Protein AF-A0A7R6WC57-F1 (afdb_monomer_lite)

Structure (mmCIF, N/CA/C/O backbone):
data_AF-A0A7R6WC57-F1
#
_entry.id   AF-A0A7R6WC57-F1
#
loop_
_atom_site.group_PDB
_atom_site.id
_atom_site.type_symbol
_atom_site.label_atom_id
_atom_site.label_alt_id
_atom_site.label_comp_id
_atom_site.label_asym_id
_atom_site.label_entity_id
_atom_site.label_seq_id
_atom_site.pdbx_PDB_ins_code
_atom_site.Cartn_x
_atom_site.Cartn_y
_atom_site.Cartn_z
_atom_site.occupancy
_atom_site.B_iso_or_equiv
_atom_site.auth_seq_id
_atom_site.auth_comp_id
_atom_site.auth_asym_id
_atom_site.auth_atom_id
_atom_site.pdbx_PDB_model_num
ATOM 1 N N . MET A 1 1 ? 34.582 10.447 -3.422 1.00 34.00 1 MET A N 1
ATOM 2 C CA . MET A 1 1 ? 34.444 10.434 -4.890 1.00 34.00 1 MET A CA 1
ATOM 3 C C . MET A 1 1 ? 33.110 11.070 -5.195 1.00 34.00 1 MET A C 1
ATOM 5 O O . MET A 1 1 ? 32.082 10.421 -5.066 1.00 34.00 1 MET A O 1
ATOM 9 N N . ASP A 1 2 ? 33.157 12.370 -5.462 1.00 34.12 2 ASP A N 1
ATOM 10 C CA . ASP A 1 2 ? 32.028 13.164 -5.929 1.00 34.12 2 ASP A CA 1
ATOM 11 C C . ASP A 1 2 ? 31.733 12.827 -7.390 1.00 34.12 2 ASP A C 1
ATOM 13 O O . ASP A 1 2 ? 32.657 12.739 -8.199 1.00 34.12 2 ASP A O 1
ATOM 17 N N . PHE A 1 3 ? 30.455 12.717 -7.739 1.00 33.19 3 PHE A N 1
ATOM 18 C CA . PHE A 1 3 ? 30.006 12.947 -9.107 1.00 33.19 3 PHE A CA 1
ATOM 19 C C . PHE A 1 3 ? 28.959 14.054 -9.096 1.00 33.19 3 PHE A C 1
ATOM 21 O O . PHE A 1 3 ? 27.777 13.848 -8.832 1.00 33.19 3 PHE A O 1
ATOM 28 N N . ALA A 1 4 ? 29.445 15.258 -9.382 1.00 35.38 4 ALA A N 1
ATOM 29 C CA . ALA A 1 4 ? 28.639 16.359 -9.863 1.00 35.38 4 ALA A CA 1
ATOM 30 C C . ALA A 1 4 ? 28.137 16.033 -11.278 1.00 35.38 4 ALA A C 1
ATOM 32 O O . ALA A 1 4 ? 28.921 15.642 -12.143 1.00 35.38 4 ALA A O 1
ATOM 33 N N . CYS A 1 5 ? 26.851 16.261 -11.539 1.00 31.41 5 CYS A N 1
ATOM 34 C CA . CYS A 1 5 ? 26.352 16.444 -12.895 1.00 31.41 5 CYS A CA 1
ATOM 35 C C . CYS A 1 5 ? 25.508 17.724 -12.938 1.00 31.41 5 CYS A C 1
ATOM 37 O O . CYS A 1 5 ? 24.371 17.772 -12.482 1.00 31.41 5 CYS A O 1
ATOM 39 N N . ASN A 1 6 ? 26.140 18.777 -13.446 1.00 33.59 6 ASN A N 1
ATOM 40 C CA . ASN A 1 6 ? 25.572 20.028 -13.947 1.00 33.59 6 ASN A CA 1
ATOM 41 C C . ASN A 1 6 ? 26.083 20.065 -15.407 1.00 33.59 6 ASN A C 1
ATOM 43 O O . ASN A 1 6 ? 27.252 19.757 -15.618 1.00 33.59 6 ASN A O 1
ATOM 47 N N . VAL A 1 7 ? 25.340 20.357 -16.476 1.00 42.12 7 VAL A N 1
ATOM 48 C CA . VAL A 1 7 ? 24.323 21.394 -16.682 1.00 42.12 7 VAL A CA 1
ATOM 49 C C . VAL A 1 7 ? 23.576 21.167 -18.018 1.00 42.12 7 VAL A C 1
ATOM 51 O O . VAL A 1 7 ? 24.143 20.634 -18.966 1.00 42.12 7 VAL A O 1
ATOM 54 N N . ALA A 1 8 ? 22.371 21.751 -18.080 1.00 38.41 8 ALA A N 1
ATOM 55 C CA . ALA A 1 8 ? 21.724 22.430 -19.219 1.00 38.41 8 ALA A CA 1
ATOM 56 C C . ALA A 1 8 ? 20.984 21.630 -20.318 1.00 38.41 8 ALA A C 1
ATOM 58 O O . ALA A 1 8 ? 21.569 21.136 -21.275 1.00 38.41 8 ALA A O 1
ATOM 59 N N . ASN A 1 9 ? 19.645 21.724 -20.286 1.00 33.75 9 ASN A N 1
ATOM 60 C CA . ASN A 1 9 ? 18.818 21.846 -21.494 1.00 33.75 9 ASN A CA 1
ATOM 61 C C . ASN A 1 9 ? 17.688 22.882 -21.243 1.00 33.75 9 ASN A C 1
ATOM 63 O O . ASN A 1 9 ? 16.933 22.720 -20.278 1.00 33.75 9 ASN A O 1
ATOM 67 N N . PRO A 1 10 ? 17.582 23.971 -22.033 1.00 43.53 10 PRO A N 1
ATOM 68 C CA . PRO A 1 10 ? 16.731 25.114 -21.728 1.00 43.53 10 PRO A CA 1
ATOM 69 C C . PRO A 1 10 ? 15.373 25.026 -22.436 1.00 43.53 10 PRO A C 1
ATOM 71 O O . PRO A 1 10 ? 15.242 25.480 -23.563 1.00 43.53 10 PRO A O 1
ATOM 74 N N . LEU A 1 11 ? 14.341 24.510 -21.759 1.00 35.72 11 LEU A N 1
ATOM 75 C CA . LEU A 1 11 ? 12.929 24.737 -22.133 1.00 35.72 11 LEU A CA 1
ATOM 76 C C . LEU A 1 11 ? 12.000 24.874 -20.908 1.00 35.72 11 LEU A C 1
ATOM 78 O O . LEU A 1 11 ? 10.806 24.595 -20.979 1.00 35.72 11 LEU A O 1
ATOM 82 N N . ILE A 1 12 ? 12.525 25.340 -19.770 1.00 41.16 12 ILE A N 1
ATOM 83 C CA . ILE A 1 12 ? 11.732 25.589 -18.556 1.00 41.16 12 ILE A CA 1
ATOM 84 C C . ILE A 1 12 ? 11.315 27.064 -18.522 1.00 41.16 12 ILE A C 1
ATOM 86 O O . ILE A 1 12 ? 11.850 27.859 -17.761 1.00 41.16 12 ILE A O 1
ATOM 90 N N . ASN A 1 13 ? 10.358 27.432 -19.373 1.00 39.84 13 ASN A N 1
ATOM 91 C CA . ASN A 1 13 ? 9.597 28.674 -19.231 1.00 39.84 13 ASN A CA 1
ATOM 92 C C . ASN A 1 13 ? 8.122 28.328 -19.006 1.00 39.84 13 ASN A C 1
ATOM 94 O O . ASN A 1 13 ? 7.278 28.472 -19.885 1.00 39.84 13 ASN A O 1
ATOM 98 N N . ALA A 1 14 ? 7.820 27.870 -17.794 1.00 34.78 14 ALA A N 1
ATOM 99 C CA . ALA A 1 14 ? 6.498 27.995 -17.197 1.00 34.78 14 ALA A CA 1
ATOM 100 C C . ALA A 1 14 ? 6.714 28.387 -15.727 1.00 34.78 14 ALA A C 1
ATOM 102 O O . ALA A 1 14 ? 7.553 27.771 -15.064 1.00 34.78 14 ALA A O 1
ATOM 103 N N . PRO A 1 15 ? 6.047 29.434 -15.214 1.00 31.44 15 PRO A N 1
ATOM 104 C CA . PRO A 1 15 ? 6.355 29.978 -13.902 1.00 31.44 15 PRO A CA 1
ATOM 105 C C . PRO A 1 15 ? 6.029 28.949 -12.818 1.00 31.44 15 PRO A C 1
ATOM 107 O O . PRO A 1 15 ? 4.866 28.702 -12.499 1.00 31.44 15 PRO A O 1
ATOM 110 N N . ILE A 1 16 ? 7.077 28.368 -12.230 1.00 37.94 16 ILE A N 1
ATOM 111 C CA . ILE A 1 16 ? 6.992 27.645 -10.964 1.00 37.94 16 ILE A CA 1
ATOM 112 C C . ILE A 1 16 ? 6.605 28.695 -9.929 1.00 37.94 16 ILE A C 1
ATOM 114 O O . ILE A 1 16 ? 7.416 29.526 -9.519 1.00 37.94 16 ILE A O 1
ATOM 118 N N . ARG A 1 17 ? 5.319 28.715 -9.577 1.00 38.53 17 ARG A N 1
ATOM 119 C CA . ARG A 1 17 ? 4.780 29.612 -8.565 1.00 38.53 17 ARG A CA 1
ATOM 120 C C . ARG A 1 17 ? 5.464 29.268 -7.245 1.00 38.53 17 ARG A C 1
ATOM 122 O O . ARG A 1 17 ? 5.223 28.216 -6.661 1.00 38.53 17 ARG A O 1
ATOM 129 N N . LEU A 1 18 ? 6.372 30.155 -6.854 1.00 33.62 18 LEU A N 1
ATOM 130 C CA . LEU A 1 18 ? 7.144 30.122 -5.625 1.00 33.62 18 LEU A CA 1
ATOM 131 C C . LEU A 1 18 ? 6.230 29.876 -4.420 1.00 33.62 18 LEU A C 1
ATOM 133 O O . LEU A 1 18 ? 5.149 30.459 -4.307 1.00 33.62 18 LEU A O 1
ATOM 137 N N . TYR A 1 19 ? 6.715 29.014 -3.531 1.00 32.91 19 TYR A N 1
ATOM 138 C CA . TYR A 1 19 ? 6.222 28.787 -2.180 1.00 32.91 19 TYR A CA 1
ATOM 139 C C . TYR A 1 19 ? 5.778 30.095 -1.510 1.00 32.91 19 TYR A C 1
ATOM 141 O O . TYR A 1 19 ? 6.568 31.025 -1.351 1.00 32.91 19 TYR A O 1
ATOM 149 N N . THR A 1 20 ? 4.526 30.151 -1.061 1.00 39.81 20 THR A N 1
ATOM 150 C CA . THR A 1 20 ? 4.096 31.139 -0.064 1.00 39.81 20 THR A CA 1
ATOM 151 C C . THR A 1 20 ? 4.394 30.612 1.342 1.00 39.81 20 THR A C 1
ATOM 153 O O . THR A 1 20 ? 4.220 29.414 1.578 1.00 39.81 20 THR A O 1
ATOM 156 N N . PRO A 1 21 ? 4.828 31.470 2.283 1.00 38.59 21 PRO A N 1
ATOM 157 C CA . PRO A 1 21 ? 5.322 31.041 3.586 1.00 38.59 21 PRO A CA 1
ATOM 158 C C . PRO A 1 21 ? 4.203 30.458 4.454 1.00 38.59 21 PRO A C 1
ATOM 160 O O . PRO A 1 21 ? 3.065 30.935 4.426 1.00 38.59 21 PRO A O 1
ATOM 163 N N . LEU A 1 22 ? 4.562 29.439 5.240 1.00 40.94 22 LEU A N 1
ATOM 164 C CA . LEU A 1 22 ? 3.733 28.823 6.274 1.00 40.94 22 LEU A CA 1
ATOM 165 C C . LEU A 1 22 ? 3.154 29.915 7.182 1.00 40.94 22 LEU A C 1
ATOM 167 O O . LEU A 1 22 ? 3.862 30.502 8.001 1.00 40.94 22 LEU A O 1
ATOM 171 N N . LYS A 1 23 ? 1.852 30.188 7.043 1.00 46.00 23 LYS A N 1
ATOM 172 C CA . LYS A 1 23 ? 1.114 30.914 8.071 1.00 46.00 23 LYS A CA 1
ATOM 173 C C . LYS A 1 23 ? 0.971 29.971 9.257 1.00 46.00 23 LYS A C 1
ATOM 175 O O . LYS A 1 23 ? 0.347 28.921 9.156 1.00 46.00 23 LYS A O 1
ATOM 180 N N . THR A 1 24 ? 1.604 30.362 10.353 1.00 49.34 24 THR A N 1
ATOM 181 C CA . THR A 1 24 ? 1.433 29.833 11.705 1.00 49.34 24 THR A CA 1
ATOM 182 C C . THR A 1 24 ? -0.004 29.379 11.960 1.00 49.34 24 THR A C 1
ATOM 184 O O . THR A 1 24 ? -0.921 30.199 11.967 1.00 49.34 24 THR A O 1
ATOM 187 N N . GLY A 1 25 ? -0.195 28.089 12.205 1.00 34.78 25 GLY A N 1
ATOM 188 C CA . GLY A 1 25 ? -1.490 27.536 12.571 1.00 34.78 25 GLY A CA 1
ATOM 189 C C . GLY A 1 25 ? -1.303 26.129 13.104 1.00 34.78 25 GLY A C 1
ATOM 190 O O . GLY A 1 25 ? -0.815 25.263 12.389 1.00 34.78 25 GLY A O 1
ATOM 191 N N . LYS A 1 26 ? -1.625 25.943 14.385 1.00 36.91 26 LYS A N 1
ATOM 192 C CA . LYS A 1 26 ? -1.802 24.660 15.075 1.00 36.91 26 LYS A CA 1
ATOM 193 C C . LYS A 1 26 ? -2.240 23.532 14.132 1.00 36.91 26 LYS A C 1
ATOM 195 O O . LYS A 1 26 ? -3.148 23.729 13.332 1.00 36.91 26 LYS A O 1
ATOM 200 N N . LEU A 1 27 ? -1.703 22.328 14.341 1.00 39.78 27 LEU A N 1
ATOM 201 C CA . LEU A 1 27 ? -2.393 21.089 13.967 1.00 39.78 27 LEU A CA 1
ATOM 202 C C . LEU A 1 27 ? -3.674 20.989 14.810 1.00 39.78 27 LEU A C 1
ATOM 204 O O . LEU A 1 27 ? -3.706 20.353 15.860 1.00 39.78 27 LEU A O 1
ATOM 208 N N . GLN A 1 28 ? -4.704 21.712 14.387 1.00 35.38 28 GLN A N 1
ATOM 209 C CA . GLN A 1 28 ? -6.064 21.589 14.869 1.00 35.38 28 GLN A CA 1
ATOM 210 C C . GLN A 1 28 ? -6.762 20.671 13.861 1.00 35.38 28 GLN A C 1
ATOM 212 O O . GLN A 1 28 ? -6.862 20.997 12.680 1.00 35.38 28 GLN A O 1
ATOM 217 N N . LEU A 1 29 ? -7.168 19.482 14.304 1.00 43.09 29 LEU A N 1
ATOM 218 C CA . LEU A 1 29 ? -8.099 18.648 13.546 1.00 43.09 29 LEU A CA 1
ATOM 219 C C . LEU A 1 29 ? -9.449 19.368 13.578 1.00 43.09 29 LEU A C 1
ATOM 221 O O . LEU A 1 29 ? -10.185 19.270 14.560 1.00 43.09 29 LEU A O 1
ATOM 225 N N . ASP A 1 30 ? -9.717 20.170 12.552 1.00 36.78 30 ASP A N 1
ATOM 226 C CA . ASP A 1 30 ? -10.981 20.881 12.426 1.00 36.78 30 ASP A CA 1
ATOM 227 C C . ASP A 1 30 ? -12.136 19.897 12.141 1.00 36.78 30 ASP A C 1
ATOM 229 O O . ASP A 1 30 ? -11.995 18.904 11.427 1.00 36.78 30 ASP A O 1
ATOM 233 N N . ILE A 1 31 ? -13.275 20.202 12.771 1.00 40.75 31 ILE A N 1
ATOM 234 C CA . ILE A 1 31 ? -14.607 19.561 12.747 1.00 40.75 31 ILE A CA 1
ATOM 235 C C . ILE A 1 31 ? -15.011 19.136 11.318 1.00 40.75 31 ILE A C 1
ATOM 237 O O . ILE A 1 31 ? -14.674 19.852 10.374 1.00 40.75 31 ILE A O 1
ATOM 241 N N . PRO A 1 32 ? -15.742 18.011 11.121 1.00 43.97 32 PRO A N 1
ATOM 242 C CA . PRO A 1 32 ? -15.885 17.383 9.812 1.00 43.97 32 PRO A CA 1
ATOM 243 C C . PRO A 1 32 ? -16.587 18.317 8.830 1.00 43.97 32 PRO A C 1
ATOM 245 O O . PRO A 1 32 ? -17.807 18.488 8.854 1.00 43.97 32 PRO A O 1
ATOM 248 N N . ALA A 1 33 ? -15.799 18.897 7.927 1.00 42.50 33 ALA A N 1
ATOM 249 C CA . ALA A 1 33 ? -16.322 19.470 6.708 1.00 42.50 33 ALA A CA 1
ATOM 250 C C . ALA A 1 33 ? -16.930 18.313 5.910 1.00 42.50 33 ALA A C 1
ATOM 252 O O . ALA A 1 33 ? -16.240 17.460 5.351 1.00 42.50 33 ALA A O 1
ATOM 253 N N . ASN A 1 34 ? -18.255 18.256 5.932 1.00 46.78 34 ASN A N 1
ATOM 254 C CA . ASN A 1 34 ? -19.061 17.444 5.045 1.00 46.78 34 ASN A CA 1
ATOM 255 C C . ASN A 1 34 ? -18.532 17.663 3.609 1.00 46.78 34 ASN A C 1
ATOM 257 O O . ASN A 1 34 ? -18.619 18.781 3.105 1.00 46.78 34 ASN A O 1
ATOM 261 N N . ASN A 1 35 ? -17.946 16.622 3.001 1.00 49.50 35 ASN A N 1
ATOM 262 C CA . ASN A 1 35 ? -17.223 16.621 1.714 1.00 49.50 35 ASN A CA 1
ATOM 263 C C . ASN A 1 35 ? -15.711 16.965 1.723 1.00 49.50 35 ASN A C 1
ATOM 265 O O . ASN A 1 35 ? -15.211 17.644 0.824 1.00 49.50 35 ASN A O 1
ATOM 269 N N . ILE A 1 36 ? -14.936 16.427 2.671 1.00 46.22 36 ILE A N 1
ATOM 270 C CA . ILE A 1 36 ? -13.502 16.199 2.425 1.00 46.22 36 ILE A CA 1
ATOM 271 C C . ILE A 1 36 ? -13.409 15.005 1.470 1.00 46.22 36 ILE A C 1
ATOM 273 O O . ILE A 1 36 ? -13.423 13.854 1.899 1.00 46.22 36 ILE A O 1
ATOM 277 N N . SER A 1 37 ? -13.354 15.284 0.166 1.00 55.28 37 SER A N 1
ATOM 278 C CA . SER A 1 37 ? -12.848 14.344 -0.838 1.00 55.28 37 SER A CA 1
ATOM 279 C C . SER A 1 37 ? -11.498 13.847 -0.340 1.00 55.28 37 SER A C 1
ATOM 281 O O . SER A 1 37 ? -10.524 14.582 -0.461 1.00 55.28 37 SER A O 1
ATOM 283 N N . TRP A 1 38 ? -11.458 12.664 0.275 1.00 61.81 38 TRP A N 1
ATOM 284 C CA . TRP A 1 38 ? -10.268 12.050 0.856 1.00 61.81 38 TRP A CA 1
ATOM 285 C C . TRP A 1 38 ? -9.179 12.012 -0.227 1.00 61.81 38 TRP A C 1
ATOM 287 O O . TRP A 1 38 ? -9.238 11.159 -1.111 1.00 61.81 38 TRP A O 1
ATOM 297 N N . PRO A 1 39 ? -8.208 12.952 -0.245 1.00 54.16 39 PRO A N 1
ATOM 298 C CA . PRO A 1 39 ? -7.292 13.097 -1.384 1.00 54.16 39 PRO A CA 1
ATOM 299 C C . PRO A 1 39 ? -6.372 11.881 -1.502 1.00 54.16 39 PRO A C 1
ATOM 301 O O . PRO A 1 39 ? -5.821 11.585 -2.558 1.00 54.16 39 PRO A O 1
ATOM 304 N N . ILE A 1 40 ? -6.242 11.169 -0.382 1.00 56.00 40 ILE A N 1
ATOM 305 C CA . ILE A 1 40 ? -5.499 9.935 -0.225 1.00 56.00 40 ILE A CA 1
ATOM 306 C C . ILE A 1 40 ? -6.217 8.775 -0.934 1.00 56.00 40 ILE A C 1
ATOM 308 O O . ILE A 1 40 ? -5.550 7.811 -1.245 1.00 56.00 40 ILE A O 1
ATOM 312 N N . ALA A 1 41 ? -7.506 8.835 -1.287 1.00 60.34 41 ALA A N 1
ATOM 313 C CA . ALA A 1 41 ? -8.200 7.687 -1.898 1.00 60.34 41 ALA A CA 1
ATOM 314 C C . ALA A 1 41 ? -7.697 7.341 -3.317 1.00 60.34 41 ALA A C 1
ATOM 316 O O . ALA A 1 41 ? -7.730 6.192 -3.760 1.00 60.34 41 ALA A O 1
ATOM 317 N N . LEU A 1 42 ? -7.201 8.326 -4.073 1.00 79.00 42 LEU A N 1
ATOM 318 C CA . LEU A 1 42 ? -6.813 8.098 -5.465 1.00 79.00 42 LEU A CA 1
ATOM 319 C C . LEU A 1 42 ? -5.349 7.665 -5.558 1.00 79.00 42 LEU A C 1
ATOM 321 O O . LEU A 1 42 ? -4.454 8.495 -5.717 1.00 79.00 42 LEU A O 1
ATOM 325 N N . HIS A 1 43 ? -5.112 6.349 -5.547 1.00 83.38 43 HIS A N 1
ATOM 326 C CA . HIS A 1 43 ? -3.764 5.767 -5.623 1.00 83.38 43 HIS A CA 1
ATOM 327 C C . HIS A 1 43 ? -2.932 6.284 -6.813 1.00 83.38 43 HIS A C 1
ATOM 329 O O . HIS A 1 43 ? -1.717 6.379 -6.728 1.00 83.38 43 HIS A O 1
ATOM 335 N N . LYS A 1 44 ? 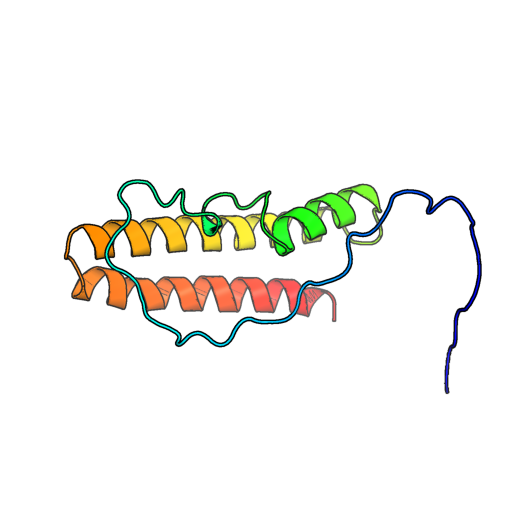-3.546 6.690 -7.931 1.00 86.62 44 LYS A N 1
ATOM 336 C CA . LYS A 1 44 ? -2.809 7.267 -9.071 1.00 86.62 44 LYS A CA 1
ATOM 337 C C . LYS A 1 44 ? -2.410 8.735 -8.907 1.00 86.62 44 LYS A C 1
ATOM 339 O O . LYS A 1 44 ? -1.554 9.194 -9.651 1.00 86.62 44 LYS A O 1
ATOM 344 N N . GLN A 1 45 ? -3.003 9.466 -7.964 1.00 86.25 45 GLN A N 1
ATOM 345 C CA . GLN A 1 45 ? -2.762 10.902 -7.773 1.00 86.25 45 GLN A CA 1
ATOM 346 C C . GLN A 1 45 ? -1.813 11.209 -6.607 1.00 86.25 45 GLN A C 1
ATOM 348 O O . GLN A 1 45 ? -1.382 12.352 -6.454 1.00 86.25 45 GLN A O 1
ATOM 353 N N . CYS A 1 46 ? -1.445 10.207 -5.805 1.00 88.56 46 CYS A N 1
ATOM 354 C CA . CYS A 1 46 ? -0.452 10.373 -4.752 1.00 88.56 46 CYS A CA 1
ATOM 355 C C . CYS A 1 46 ? 0.980 10.437 -5.327 1.00 88.56 46 CYS A C 1
ATOM 357 O O . CYS A 1 46 ? 1.226 10.177 -6.510 1.00 88.56 46 CYS A O 1
ATOM 359 N N . HIS A 1 47 ? 1.958 10.780 -4.484 1.00 90.19 47 HIS A N 1
ATOM 360 C CA . HIS A 1 47 ? 3.361 10.864 -4.902 1.00 90.19 47 HIS A CA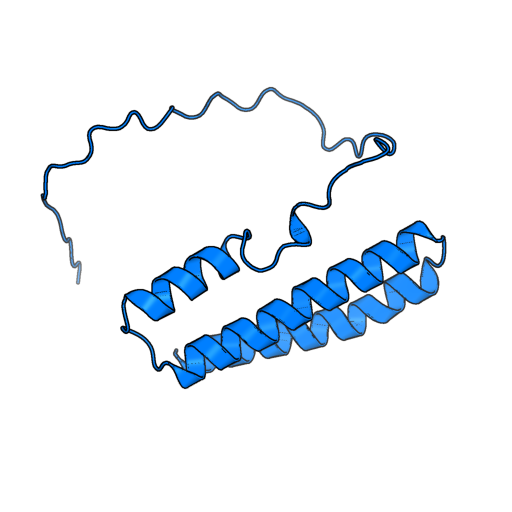 1
ATOM 361 C C . HIS A 1 47 ? 3.897 9.541 -5.465 1.00 90.19 47 HIS A C 1
ATOM 363 O O . HIS A 1 47 ? 4.561 9.552 -6.501 1.00 90.19 47 HIS A O 1
ATOM 369 N N . VAL A 1 48 ? 3.567 8.410 -4.834 1.00 92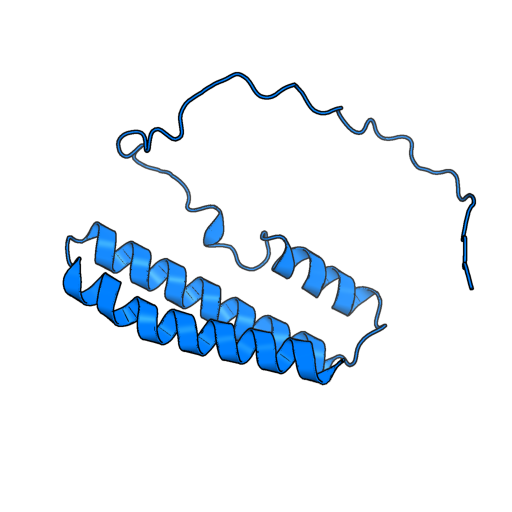.25 48 VAL A N 1
ATOM 370 C CA . VAL A 1 48 ? 3.993 7.079 -5.294 1.00 92.25 48 VAL A CA 1
ATOM 371 C C . VAL A 1 48 ? 3.311 6.718 -6.612 1.00 92.25 48 VAL A C 1
ATOM 373 O O . VAL A 1 48 ? 3.981 6.255 -7.525 1.00 92.25 48 VAL A O 1
ATOM 376 N N . GLY A 1 49 ? 2.015 7.001 -6.763 1.00 92.94 49 GLY A N 1
ATOM 377 C CA . GLY A 1 49 ? 1.282 6.790 -8.013 1.00 92.94 49 GLY A CA 1
ATOM 378 C C . GLY A 1 49 ? 1.895 7.547 -9.190 1.00 92.94 49 GLY A C 1
ATOM 379 O O . GLY A 1 49 ? 2.189 6.951 -10.225 1.00 92.94 49 GLY A O 1
ATOM 380 N N . ASN A 1 50 ? 2.178 8.840 -9.007 1.00 93.12 50 ASN A N 1
ATOM 381 C CA . ASN A 1 50 ? 2.855 9.652 -10.020 1.00 93.12 50 ASN A CA 1
ATOM 382 C C . ASN A 1 50 ? 4.255 9.112 -10.352 1.00 93.12 50 ASN A C 1
ATOM 384 O O . ASN A 1 50 ? 4.645 9.074 -11.521 1.00 93.12 50 ASN A O 1
ATOM 388 N N . TRP A 1 51 ? 5.006 8.674 -9.337 1.00 95.19 51 TRP A N 1
ATOM 389 C CA . TRP A 1 51 ? 6.321 8.071 -9.534 1.00 95.19 51 TRP A CA 1
ATOM 390 C C . TRP A 1 51 ? 6.237 6.742 -10.296 1.00 95.19 51 TRP A C 1
ATOM 392 O O . TRP A 1 51 ? 7.005 6.543 -11.231 1.00 95.19 51 TRP A O 1
ATOM 402 N N . VAL A 1 52 ? 5.271 5.872 -9.987 1.00 94.88 52 VAL A N 1
ATOM 403 C CA . VAL A 1 52 ? 5.056 4.601 -10.695 1.00 94.88 52 VAL A CA 1
ATOM 404 C C . VAL A 1 52 ? 4.761 4.846 -12.175 1.00 94.88 52 VAL A C 1
ATOM 406 O O . VAL A 1 52 ? 5.339 4.190 -13.041 1.00 94.88 52 VAL A O 1
ATOM 409 N N . GLU A 1 53 ? 3.881 5.798 -12.490 1.00 94.38 53 GLU A N 1
ATOM 410 C CA . GLU A 1 53 ? 3.553 6.122 -13.883 1.00 94.38 53 GLU A CA 1
ATOM 411 C C . GLU A 1 53 ? 4.756 6.697 -14.640 1.00 94.38 53 GLU A C 1
ATOM 413 O O . GLU A 1 53 ? 4.941 6.419 -15.827 1.00 94.38 53 GLU A O 1
ATOM 418 N N . ARG A 1 54 ? 5.617 7.454 -13.955 1.00 95.25 54 ARG A N 1
ATOM 419 C CA . ARG A 1 54 ? 6.899 7.896 -14.506 1.00 95.25 54 ARG A CA 1
ATOM 420 C C . ARG A 1 54 ? 7.858 6.720 -14.729 1.00 95.25 54 ARG A C 1
ATOM 422 O O . ARG A 1 54 ? 8.378 6.588 -15.833 1.00 95.25 54 ARG A O 1
ATOM 429 N N . ALA A 1 55 ? 8.039 5.845 -13.741 1.00 94.69 55 ALA A N 1
ATOM 430 C CA . ALA A 1 55 ? 8.934 4.689 -13.809 1.00 94.69 55 ALA A CA 1
ATOM 431 C C . ALA A 1 55 ? 8.567 3.740 -14.965 1.00 94.69 55 ALA A C 1
ATOM 433 O O . ALA A 1 55 ? 9.445 3.281 -15.695 1.00 94.69 55 ALA A O 1
ATOM 434 N N . LYS A 1 56 ? 7.265 3.522 -15.201 1.00 94.00 56 LYS A N 1
ATOM 435 C CA . LYS A 1 56 ? 6.764 2.763 -16.361 1.00 94.00 56 LYS A CA 1
ATOM 436 C C . LYS A 1 56 ? 7.147 3.400 -17.701 1.00 94.00 56 LYS A C 1
ATOM 438 O O . LYS A 1 56 ? 7.434 2.680 -18.651 1.00 94.00 56 LYS A O 1
ATOM 443 N N . LYS A 1 57 ? 7.129 4.735 -17.797 1.00 95.50 57 LYS A N 1
ATOM 444 C CA . LYS A 1 57 ? 7.467 5.467 -19.032 1.00 95.50 57 LYS A CA 1
ATOM 445 C C . LYS A 1 57 ? 8.964 5.487 -19.307 1.00 95.50 57 LYS A C 1
ATOM 447 O O . LYS A 1 57 ? 9.360 5.356 -20.458 1.00 95.50 57 LYS A O 1
ATOM 452 N N . GLU A 1 58 ? 9.770 5.673 -18.267 1.00 95.00 58 GLU A N 1
ATOM 453 C CA . GLU A 1 58 ? 11.228 5.768 -18.389 1.00 95.00 58 GLU A CA 1
ATOM 454 C C . GLU A 1 58 ? 11.888 4.404 -18.633 1.00 95.00 58 GLU A C 1
ATOM 456 O O . GLU A 1 58 ? 12.992 4.368 -19.164 1.00 95.00 58 GLU A O 1
ATOM 461 N N . GLN A 1 59 ? 11.217 3.294 -18.288 1.00 92.12 59 GLN A N 1
ATOM 462 C CA . GLN A 1 59 ? 11.677 1.914 -18.534 1.00 92.12 59 GLN A CA 1
ATOM 463 C C . GLN A 1 59 ? 13.072 1.607 -17.958 1.00 92.12 59 GLN A C 1
ATOM 465 O O . GLN A 1 59 ? 13.773 0.720 -18.434 1.00 92.12 59 GLN A O 1
ATOM 470 N N . VAL A 1 60 ? 13.473 2.342 -16.916 1.00 92.69 6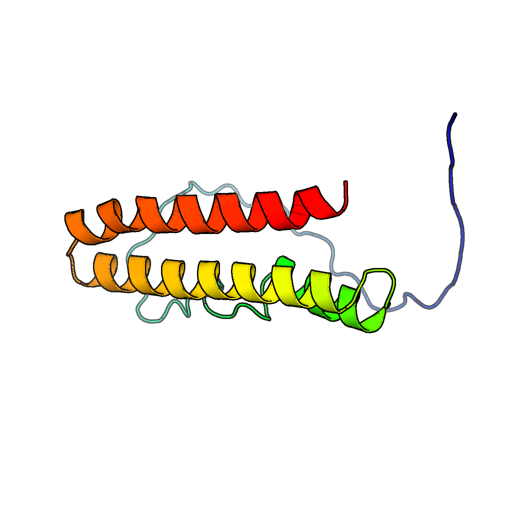0 VAL A N 1
ATOM 471 C CA . VAL A 1 60 ? 14.745 2.138 -16.202 1.00 92.69 60 VAL A CA 1
ATOM 472 C C . VAL A 1 60 ? 14.685 0.900 -15.305 1.00 92.69 60 VAL A C 1
ATOM 474 O O . VAL A 1 60 ? 15.688 0.223 -15.107 1.00 92.69 60 VAL A O 1
ATOM 477 N N . PHE A 1 61 ? 13.501 0.602 -14.772 1.00 91.94 61 PHE A N 1
ATOM 478 C CA . PHE A 1 61 ? 13.256 -0.525 -13.879 1.00 91.94 61 PHE A CA 1
ATOM 479 C C . PHE A 1 61 ? 12.583 -1.675 -14.624 1.00 91.94 61 PHE A C 1
ATOM 481 O O . PHE A 1 61 ? 11.856 -1.455 -15.597 1.00 91.94 61 PHE A O 1
ATOM 488 N N . ASP A 1 62 ? 12.757 -2.896 -14.116 1.00 94.06 62 ASP A N 1
ATOM 489 C CA . ASP A 1 62 ? 12.004 -4.042 -14.615 1.00 94.06 62 ASP A CA 1
ATOM 490 C C . ASP A 1 62 ? 10.493 -3.794 -14.502 1.00 94.06 62 ASP A C 1
ATOM 492 O O . ASP A 1 62 ? 9.961 -3.427 -13.447 1.00 94.06 62 ASP A O 1
ATOM 496 N N . ALA A 1 63 ? 9.782 -4.022 -15.605 1.00 94.50 63 ALA A N 1
ATOM 497 C CA . ALA A 1 63 ? 8.355 -3.746 -15.682 1.00 94.50 63 ALA A CA 1
ATOM 498 C C . ALA A 1 63 ? 7.539 -4.604 -14.702 1.00 94.50 63 ALA A C 1
ATOM 500 O O . ALA A 1 63 ? 6.538 -4.127 -14.160 1.00 94.50 63 ALA A O 1
ATOM 501 N N . SER A 1 64 ? 7.951 -5.853 -14.459 1.00 94.94 64 SER A N 1
ATOM 502 C CA . SER A 1 64 ? 7.253 -6.750 -13.536 1.00 94.94 64 SER A CA 1
ATOM 503 C C . SER A 1 64 ? 7.423 -6.294 -12.088 1.00 94.94 64 SER A C 1
ATOM 505 O O . SER A 1 64 ? 6.461 -6.325 -11.315 1.00 94.94 64 SER A O 1
ATOM 507 N N . TRP A 1 65 ? 8.596 -5.761 -11.745 1.00 96.50 65 TRP A N 1
ATOM 508 C CA . TRP A 1 65 ? 8.830 -5.175 -10.435 1.00 96.50 65 TRP A CA 1
ATOM 509 C C . TRP A 1 65 ? 8.025 -3.894 -10.208 1.00 96.50 65 TRP A C 1
ATOM 511 O O . TRP A 1 65 ? 7.323 -3.788 -9.201 1.00 96.50 65 TRP A O 1
ATOM 521 N N . VAL A 1 66 ? 8.028 -2.952 -11.161 1.00 96.69 66 VAL A N 1
ATOM 522 C CA . VAL A 1 66 ? 7.222 -1.721 -11.041 1.00 96.69 66 VAL A CA 1
ATOM 523 C C . VAL A 1 66 ? 5.734 -2.061 -10.893 1.00 96.69 66 VAL A C 1
ATOM 525 O O . VAL A 1 66 ? 5.025 -1.444 -10.099 1.00 96.69 66 VAL A O 1
ATOM 528 N N . GLN A 1 67 ? 5.249 -3.081 -11.610 1.00 96.19 67 GLN A N 1
ATOM 529 C CA . GLN A 1 67 ? 3.881 -3.583 -11.450 1.00 96.19 67 GLN A CA 1
ATOM 530 C C . GLN A 1 67 ? 3.630 -4.210 -10.074 1.00 96.19 67 GLN A C 1
ATOM 532 O O . GLN A 1 67 ? 2.545 -4.040 -9.516 1.00 96.19 67 GLN A O 1
ATOM 537 N N . LYS A 1 68 ? 4.596 -4.949 -9.521 1.00 96.88 68 LYS A N 1
ATOM 538 C CA . LYS A 1 68 ? 4.497 -5.533 -8.178 1.00 96.88 68 LYS A CA 1
ATOM 539 C C . LYS A 1 68 ? 4.385 -4.441 -7.114 1.00 96.88 68 LYS A C 1
ATOM 541 O O . LYS A 1 68 ? 3.506 -4.527 -6.257 1.00 96.88 68 LYS A O 1
ATOM 546 N N . LEU A 1 69 ? 5.200 -3.394 -7.219 1.00 96.88 69 LEU A N 1
ATOM 547 C CA . LEU A 1 69 ? 5.152 -2.235 -6.330 1.00 96.88 69 LEU A CA 1
ATOM 548 C C . LEU A 1 69 ? 3.809 -1.494 -6.427 1.00 96.88 69 LEU A C 1
ATOM 550 O O . LEU A 1 69 ? 3.183 -1.243 -5.400 1.00 96.88 69 LEU A O 1
ATOM 554 N N . ASP A 1 70 ? 3.314 -1.230 -7.644 1.00 96.56 70 ASP A N 1
ATOM 555 C CA . ASP A 1 70 ? 2.010 -0.580 -7.882 1.00 96.56 70 ASP A CA 1
ATOM 556 C C . ASP A 1 70 ? 0.848 -1.372 -7.256 1.00 96.56 70 ASP A C 1
ATOM 558 O O . ASP A 1 70 ? -0.063 -0.788 -6.674 1.00 96.56 70 ASP A O 1
ATOM 562 N N . LYS A 1 71 ? 0.895 -2.712 -7.307 1.00 97.19 71 LYS A N 1
ATOM 563 C CA . LYS A 1 71 ? -0.127 -3.582 -6.697 1.00 97.19 71 LYS A CA 1
ATOM 564 C C . LYS A 1 71 ? -0.146 -3.495 -5.173 1.00 97.19 71 LYS A C 1
ATOM 566 O O . LYS A 1 71 ? -1.221 -3.392 -4.585 1.00 97.19 71 LYS A O 1
ATOM 571 N N . VAL A 1 72 ? 1.018 -3.555 -4.522 1.00 97.62 72 VAL A N 1
ATOM 572 C CA . VAL A 1 72 ? 1.081 -3.455 -3.052 1.00 97.62 72 VAL A CA 1
ATOM 573 C C . VAL A 1 72 ? 0.675 -2.053 -2.597 1.00 97.62 72 VAL A C 1
ATOM 575 O O . VAL A 1 72 ? -0.078 -1.904 -1.637 1.00 97.62 72 VAL A O 1
ATOM 578 N N . HIS A 1 73 ? 1.097 -1.034 -3.341 1.00 95.94 73 HIS A N 1
ATOM 579 C CA . HIS A 1 73 ? 0.694 0.347 -3.130 1.00 95.94 73 HIS A CA 1
ATOM 580 C C . HIS A 1 73 ? -0.826 0.557 -3.268 1.00 95.94 73 HIS A C 1
ATOM 582 O O . HIS A 1 73 ? -1.433 1.180 -2.400 1.00 95.94 73 HIS A O 1
ATOM 588 N N . LEU A 1 74 ? -1.470 -0.009 -4.295 1.00 95.19 74 LEU A N 1
ATOM 589 C CA . LEU A 1 74 ? -2.932 0.007 -4.416 1.00 95.19 74 LEU A CA 1
ATOM 590 C C . LEU A 1 74 ? -3.598 -0.631 -3.190 1.00 95.19 74 LEU A C 1
ATOM 592 O O . LEU A 1 74 ? -4.535 -0.058 -2.638 1.00 95.19 74 LEU A O 1
ATOM 596 N N . LYS A 1 75 ? -3.085 -1.775 -2.719 1.00 95.69 75 LYS A N 1
ATOM 597 C CA . LYS A 1 75 ? -3.654 -2.449 -1.546 1.00 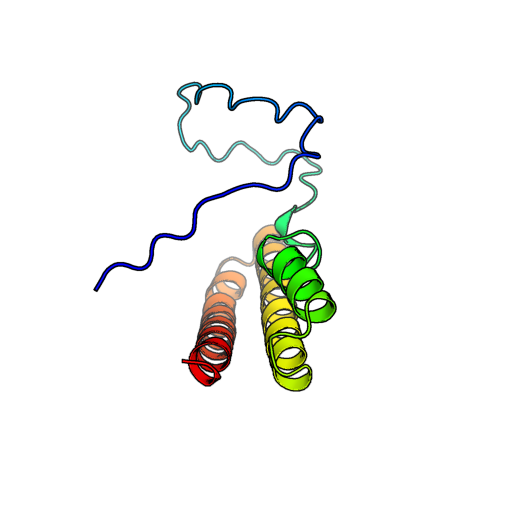95.69 75 LYS A CA 1
ATOM 598 C C . LYS A 1 75 ? -3.557 -1.604 -0.273 1.00 95.69 75 LYS A C 1
ATOM 600 O O . LYS A 1 75 ? -4.451 -1.665 0.568 1.00 95.69 75 LYS A O 1
ATOM 605 N N . MET A 1 76 ? -2.498 -0.806 -0.146 1.00 94.56 76 MET A N 1
ATOM 606 C CA . MET A 1 76 ? -2.349 0.158 0.944 1.00 94.56 76 MET A CA 1
ATOM 607 C C . MET A 1 76 ? -3.482 1.191 0.925 1.00 94.56 76 MET A C 1
ATOM 609 O O . MET A 1 76 ? -4.096 1.452 1.955 1.00 94.56 76 MET A O 1
ATOM 613 N N . HIS A 1 77 ? -3.777 1.746 -0.254 1.00 93.56 77 HIS A N 1
ATOM 614 C CA . HIS A 1 77 ? -4.858 2.714 -0.440 1.00 93.56 77 HIS A CA 1
ATOM 615 C C . HIS A 1 77 ? -6.232 2.116 -0.121 1.00 93.56 77 HIS A C 1
ATOM 617 O O . HIS A 1 77 ? -6.969 2.691 0.673 1.00 93.56 77 HIS A O 1
ATOM 623 N N . GLU A 1 78 ? -6.540 0.932 -0.660 1.00 92.56 78 GLU A N 1
ATOM 624 C CA . GLU A 1 78 ? -7.802 0.231 -0.376 1.00 92.56 78 GLU A CA 1
ATOM 625 C C . GLU A 1 78 ? -8.015 0.019 1.127 1.00 92.56 78 GLU A C 1
ATOM 627 O O . GLU A 1 78 ? -9.106 0.244 1.647 1.00 92.56 78 GLU A O 1
ATOM 632 N N . LEU A 1 79 ? -6.964 -0.398 1.838 1.00 94.50 79 LEU A N 1
ATOM 633 C CA . LEU A 1 79 ? -7.045 -0.650 3.270 1.00 94.50 79 LEU A CA 1
ATOM 634 C C . LEU A 1 79 ? -7.140 0.648 4.083 1.00 94.50 79 LEU A C 1
ATOM 636 O O . LEU A 1 79 ? -7.810 0.679 5.112 1.00 94.50 79 LEU A O 1
ATOM 640 N N . ALA A 1 80 ? -6.504 1.731 3.630 1.00 91.75 80 ALA A N 1
ATOM 641 C CA . ALA A 1 80 ? -6.631 3.040 4.267 1.00 91.75 80 ALA A CA 1
ATOM 642 C C . ALA A 1 80 ? -8.073 3.557 4.175 1.00 91.75 80 ALA A C 1
ATOM 644 O O . ALA A 1 80 ? -8.617 4.031 5.175 1.00 91.75 80 ALA A O 1
ATOM 645 N N . ASP A 1 81 ? -8.696 3.417 3.004 1.00 91.19 81 ASP A N 1
ATOM 646 C CA . ASP A 1 81 ? -10.090 3.801 2.775 1.00 91.19 81 ASP A CA 1
ATOM 647 C C . ASP A 1 81 ? -11.052 2.941 3.609 1.00 91.19 81 ASP A C 1
ATOM 649 O O . ASP A 1 81 ? -11.996 3.463 4.207 1.00 91.19 81 ASP A O 1
ATOM 653 N N . GLU A 1 82 ? -10.787 1.636 3.721 1.00 92.50 82 GLU A N 1
ATOM 654 C CA . GLU A 1 82 ? -11.561 0.724 4.568 1.00 92.50 82 GLU A CA 1
ATOM 655 C C . GLU A 1 82 ? -11.481 1.112 6.053 1.00 92.50 82 GLU A C 1
ATOM 657 O O . GLU A 1 82 ? -12.511 1.268 6.712 1.00 92.50 82 GLU A O 1
ATOM 662 N N . ILE A 1 83 ? -10.269 1.323 6.577 1.00 93.06 83 ILE A N 1
ATOM 663 C CA . ILE A 1 83 ? -10.049 1.733 7.973 1.00 93.06 83 ILE A CA 1
ATOM 664 C C . ILE A 1 83 ? -10.743 3.062 8.256 1.00 93.06 83 ILE A C 1
ATOM 666 O O . ILE A 1 83 ? -11.398 3.210 9.290 1.00 93.06 83 ILE A O 1
ATOM 670 N N . PHE A 1 84 ? -10.626 4.022 7.336 1.00 89.56 84 PHE A N 1
ATOM 671 C CA . PHE A 1 84 ? -11.284 5.312 7.464 1.00 89.56 84 PHE A CA 1
ATOM 672 C C . PHE A 1 84 ? -12.809 5.162 7.484 1.00 89.56 84 PHE A C 1
ATOM 674 O O . PHE A 1 84 ? -13.462 5.710 8.368 1.00 89.56 84 PHE A O 1
ATOM 681 N N . SER A 1 85 ? -13.379 4.364 6.578 1.00 90.19 85 SER A N 1
ATOM 682 C CA . SER A 1 85 ? -14.820 4.093 6.535 1.00 90.19 85 SER A CA 1
ATOM 683 C C . SER A 1 85 ? -15.343 3.480 7.840 1.00 90.19 85 SER A C 1
ATOM 685 O O . SER A 1 85 ? -16.347 3.945 8.381 1.00 90.19 85 SER A O 1
ATOM 687 N N . ILE A 1 86 ? -14.642 2.483 8.390 1.00 92.06 86 ILE A N 1
ATOM 688 C CA . ILE A 1 86 ? -15.007 1.822 9.656 1.00 92.06 86 ILE A CA 1
ATOM 689 C C . ILE A 1 86 ? -14.903 2.805 10.827 1.00 92.06 86 ILE A C 1
ATOM 691 O O . ILE A 1 86 ? -15.782 2.867 11.690 1.00 92.06 86 ILE A O 1
ATOM 695 N N . TYR A 1 87 ? -13.858 3.634 10.844 1.00 92.12 87 TYR A N 1
ATOM 696 C CA . TYR A 1 87 ? -13.699 4.668 11.861 1.00 92.12 87 TYR A CA 1
ATOM 697 C C . TYR A 1 87 ? -14.845 5.689 11.829 1.00 92.12 87 TYR A C 1
ATOM 699 O O . TYR A 1 87 ? -15.409 6.009 12.876 1.00 92.12 87 TYR A O 1
ATOM 707 N N . GLN A 1 88 ? -15.242 6.143 10.637 1.00 89.12 88 GLN A N 1
ATOM 708 C CA . GLN A 1 88 ? -16.343 7.096 10.449 1.00 89.12 88 GLN A CA 1
ATOM 709 C C . GLN A 1 88 ? -17.707 6.528 10.872 1.00 89.12 88 GLN A C 1
ATOM 711 O O . GLN A 1 88 ? -18.599 7.290 11.240 1.00 89.12 88 GLN A O 1
ATOM 716 N N . GLN A 1 89 ? -17.863 5.202 10.882 1.00 93.31 89 GLN A N 1
ATOM 717 C CA . GLN A 1 89 ? -19.044 4.510 11.413 1.00 93.31 89 GLN A CA 1
ATOM 718 C C . GLN A 1 89 ? -19.036 4.388 12.951 1.00 93.31 89 GLN A C 1
ATOM 720 O O . GLN A 1 89 ? -19.968 3.843 13.537 1.00 93.31 89 GLN A O 1
ATOM 725 N N . GLY A 1 90 ? -17.999 4.892 13.630 1.00 91.06 90 GLY A N 1
ATOM 726 C CA . GLY A 1 90 ? -17.851 4.816 15.085 1.00 91.06 90 GLY A CA 1
ATOM 727 C C . GLY A 1 90 ? -17.293 3.481 15.590 1.00 91.06 90 GLY A C 1
ATOM 728 O O . GLY A 1 90 ? -17.157 3.290 16.800 1.00 91.06 90 GLY A O 1
ATOM 729 N N . GLN A 1 91 ? -16.910 2.564 14.694 1.00 96.00 91 GLN A N 1
ATOM 730 C CA . GLN A 1 91 ? -16.354 1.246 15.024 1.00 96.00 91 GLN A CA 1
ATOM 731 C C . GLN A 1 91 ? -14.851 1.338 15.347 1.00 96.00 91 GLN A C 1
ATOM 733 O O . GLN A 1 91 ? -13.996 0.730 14.705 1.00 96.00 91 GLN A O 1
ATOM 738 N N . VAL A 1 92 ? -14.502 2.122 16.372 1.00 94.75 92 VAL A N 1
ATOM 739 C CA . VAL A 1 92 ? -13.106 2.490 16.686 1.00 94.75 92 V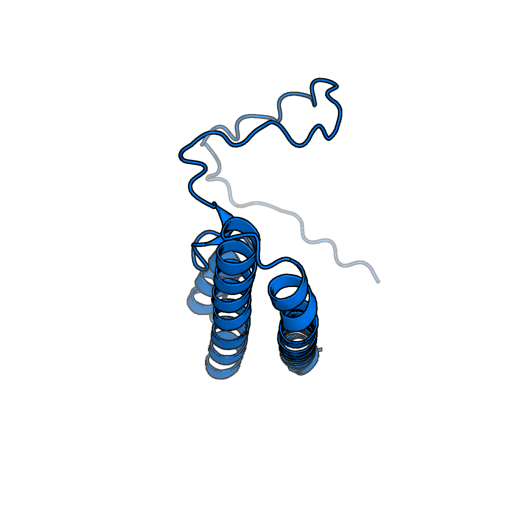AL A CA 1
ATOM 740 C C . VAL A 1 92 ? -12.214 1.281 16.993 1.00 94.75 92 VAL A C 1
ATOM 742 O O . VAL A 1 92 ? -11.042 1.279 16.618 1.00 94.75 92 VAL A O 1
ATOM 745 N N . VAL A 1 93 ? -12.737 0.260 17.681 1.00 97.19 93 VAL A N 1
ATOM 746 C CA . VAL A 1 93 ? -11.959 -0.945 18.030 1.00 97.19 93 VAL A CA 1
ATOM 747 C C . VAL A 1 93 ? -11.588 -1.728 16.771 1.00 97.19 93 VAL A C 1
ATOM 749 O O . VAL A 1 93 ? -10.425 -2.069 16.587 1.00 97.19 93 VAL A O 1
ATOM 752 N N . GLU A 1 94 ? -12.549 -1.922 15.870 1.00 95.88 94 GLU A N 1
ATOM 753 C CA . GLU A 1 94 ? -12.355 -2.635 14.607 1.00 95.88 94 GLU A CA 1
ATOM 754 C C . GLU A 1 94 ? -11.404 -1.885 13.665 1.00 95.88 94 GLU A C 1
ATOM 756 O O . GLU A 1 94 ? -10.464 -2.476 13.134 1.00 95.88 94 GLU A O 1
ATOM 761 N N . ALA A 1 95 ? -11.575 -0.564 13.527 1.00 94.06 95 ALA A N 1
ATOM 762 C CA . ALA A 1 95 ? -10.661 0.273 12.749 1.00 94.06 95 ALA A CA 1
ATOM 763 C C . ALA A 1 95 ? -9.221 0.184 13.281 1.00 94.06 95 ALA A C 1
ATOM 765 O O . ALA A 1 95 ? -8.268 0.096 12.505 1.00 94.06 95 ALA A O 1
ATOM 766 N N . ARG A 1 96 ? -9.050 0.166 14.611 1.00 96.06 96 ARG A N 1
ATOM 767 C CA . ARG A 1 96 ? -7.737 0.002 15.245 1.00 96.06 96 ARG A CA 1
ATOM 768 C C . ARG A 1 96 ? -7.148 -1.378 14.981 1.00 96.06 96 ARG A C 1
ATOM 770 O O . ARG A 1 96 ? -5.956 -1.469 14.706 1.00 96.06 96 ARG A O 1
ATOM 777 N N . ASP A 1 97 ? -7.943 -2.438 15.069 1.00 96.38 97 ASP A N 1
ATOM 778 C CA . ASP A 1 97 ? -7.453 -3.792 14.809 1.00 96.38 97 ASP A CA 1
ATOM 779 C C . ASP A 1 97 ? -6.992 -3.967 13.358 1.00 96.38 97 ASP A C 1
ATOM 781 O O . ASP A 1 97 ? -5.943 -4.571 13.124 1.00 96.38 97 ASP A O 1
ATOM 785 N N . LYS A 1 98 ? -7.678 -3.338 12.397 1.00 95.06 98 LYS A N 1
ATOM 786 C CA . LYS A 1 98 ? -7.264 -3.323 10.985 1.00 95.06 98 LYS A CA 1
ATOM 787 C C . LYS A 1 98 ? -5.946 -2.595 10.712 1.00 95.06 98 LYS A C 1
ATOM 789 O O . LYS A 1 98 ? -5.298 -2.886 9.709 1.00 95.06 98 LYS A O 1
ATOM 794 N N . LEU A 1 99 ? -5.459 -1.735 11.612 1.00 96.00 99 LEU A N 1
ATOM 795 C CA . LEU A 1 99 ? -4.107 -1.164 11.481 1.00 96.00 99 LEU A CA 1
ATOM 796 C C . LEU A 1 99 ? -3.007 -2.242 11.508 1.00 96.00 99 LEU A C 1
ATOM 798 O O . LEU A 1 99 ? -1.927 -2.024 10.964 1.00 96.00 99 LEU A O 1
ATOM 802 N N . LYS A 1 100 ? -3.271 -3.426 12.079 1.00 96.75 100 LYS A N 1
ATOM 803 C CA . LYS A 1 100 ? -2.345 -4.571 11.999 1.00 96.75 100 LYS A CA 1
ATOM 804 C C . LYS A 1 100 ? -2.191 -5.064 10.559 1.00 96.75 100 LYS A C 1
ATOM 806 O O . LYS A 1 100 ? -1.084 -5.374 10.130 1.00 96.75 100 LYS A O 1
ATOM 811 N N . GLU A 1 101 ? -3.282 -5.097 9.795 1.00 97.00 101 GLU A N 1
ATOM 812 C CA . GLU A 1 101 ? -3.243 -5.429 8.368 1.00 97.00 101 GLU A CA 1
ATOM 813 C C . GLU A 1 101 ? -2.494 -4.351 7.573 1.00 97.00 101 GLU A C 1
ATOM 815 O O . GLU A 1 101 ? -1.733 -4.675 6.661 1.00 97.00 101 GLU A O 1
ATOM 820 N N . MET A 1 102 ? -2.647 -3.080 7.964 1.00 96.38 102 MET A N 1
ATOM 821 C CA . MET A 1 102 ? -1.941 -1.953 7.348 1.00 96.38 102 MET A CA 1
ATOM 822 C C . MET A 1 102 ? -0.429 -2.100 7.503 1.00 96.38 102 MET A C 1
ATOM 824 O O . MET A 1 102 ? 0.305 -1.963 6.525 1.00 96.38 102 MET A O 1
ATOM 828 N N . GLN A 1 103 ? 0.033 -2.473 8.699 1.00 97.75 103 GLN A N 1
ATOM 829 C CA . GLN A 1 103 ? 1.446 -2.759 8.941 1.00 97.75 103 GLN A CA 1
ATOM 830 C C . GLN A 1 103 ? 1.965 -3.878 8.026 1.00 97.75 103 GLN A C 1
ATOM 832 O O . GLN A 1 103 ? 3.013 -3.727 7.409 1.00 97.75 103 GLN A O 1
ATOM 837 N N . ILE A 1 104 ? 1.206 -4.964 7.851 1.00 98.12 104 ILE A N 1
ATOM 838 C CA . ILE A 1 104 ? 1.600 -6.072 6.964 1.00 98.12 104 ILE A CA 1
ATOM 839 C C . ILE A 1 104 ? 1.737 -5.604 5.506 1.00 98.12 104 ILE A C 1
ATOM 841 O O . ILE A 1 104 ? 2.642 -6.045 4.794 1.00 98.12 104 ILE A O 1
ATOM 845 N N . VAL A 1 105 ? 0.837 -4.741 5.024 1.00 97.81 105 VAL A N 1
ATOM 846 C CA . VAL A 1 105 ? 0.919 -4.189 3.660 1.00 97.81 105 VAL A CA 1
ATOM 847 C C . VAL A 1 105 ? 2.115 -3.243 3.522 1.00 97.81 105 VAL A C 1
ATOM 849 O O . VAL A 1 105 ? 2.808 -3.290 2.505 1.00 97.81 105 VAL A O 1
ATOM 852 N N . PHE A 1 106 ? 2.408 -2.451 4.552 1.00 96.25 106 PHE A N 1
ATOM 853 C CA . PHE A 1 106 ? 3.597 -1.604 4.606 1.00 96.25 106 PHE A CA 1
ATOM 854 C C . PHE A 1 106 ? 4.899 -2.406 4.573 1.00 96.25 106 PHE A C 1
ATOM 856 O O . PHE A 1 106 ? 5.786 -2.107 3.769 1.00 96.25 106 PHE A O 1
ATOM 863 N N . ASP A 1 107 ? 4.993 -3.474 5.360 1.00 97.94 107 ASP A N 1
ATOM 864 C CA . ASP A 1 107 ? 6.158 -4.358 5.367 1.00 97.94 107 ASP A CA 1
ATOM 865 C C . ASP A 1 107 ? 6.335 -5.030 4.000 1.00 97.94 107 ASP A C 1
ATOM 867 O O . ASP A 1 107 ? 7.439 -5.085 3.462 1.00 97.94 107 ASP A O 1
ATOM 871 N N . LYS A 1 108 ? 5.235 -5.470 3.368 1.00 97.88 108 LYS A N 1
ATOM 872 C CA . LYS A 1 108 ? 5.269 -5.984 1.991 1.00 97.88 108 LYS A CA 1
ATOM 873 C C . LYS A 1 108 ? 5.801 -4.942 1.015 1.00 97.88 108 LYS A C 1
ATOM 875 O O . LYS A 1 108 ? 6.633 -5.289 0.187 1.00 97.88 108 LYS A O 1
ATOM 880 N N . MET A 1 109 ? 5.340 -3.694 1.094 1.00 96.25 109 MET A N 1
ATOM 881 C CA . MET A 1 109 ? 5.793 -2.627 0.196 1.00 96.25 109 MET A CA 1
ATOM 882 C C . MET A 1 109 ? 7.291 -2.367 0.368 1.00 96.25 109 MET A C 1
ATOM 884 O O . MET A 1 109 ? 8.009 -2.262 -0.623 1.00 96.25 109 MET A O 1
ATOM 888 N N . THR A 1 110 ? 7.756 -2.336 1.616 1.00 96.06 110 THR A N 1
ATOM 889 C CA . THR A 1 110 ? 9.171 -2.169 1.969 1.00 96.06 110 THR A CA 1
ATOM 890 C C . THR A 1 110 ? 10.017 -3.323 1.433 1.00 96.06 110 THR A C 1
ATOM 892 O O . THR A 1 110 ? 11.053 -3.084 0.822 1.00 96.06 110 THR A O 1
ATOM 895 N N . ASN A 1 111 ? 9.540 -4.565 1.552 1.00 97.06 111 ASN A N 1
ATOM 896 C CA . ASN A 1 111 ? 10.214 -5.728 0.975 1.00 97.06 111 ASN A CA 1
ATOM 897 C C . ASN A 1 111 ? 10.313 -5.636 -0.552 1.00 97.06 111 ASN A C 1
ATOM 899 O O . ASN A 1 111 ? 11.365 -5.927 -1.103 1.00 97.06 111 ASN A O 1
ATOM 903 N N . VAL A 1 112 ? 9.249 -5.198 -1.243 1.00 96.75 112 VAL A N 1
ATOM 904 C CA . VAL A 1 112 ? 9.314 -4.986 -2.699 1.00 96.75 112 VAL A CA 1
ATOM 905 C C . VAL A 1 112 ? 10.346 -3.919 -3.049 1.00 96.75 112 VAL A C 1
ATOM 907 O O . VAL A 1 112 ? 11.093 -4.109 -4.000 1.00 96.75 112 VAL A O 1
ATOM 910 N N . LEU A 1 113 ? 10.418 -2.820 -2.298 1.00 94.00 113 LEU A N 1
ATOM 911 C CA . LEU A 1 113 ? 11.422 -1.779 -2.530 1.00 94.00 113 LEU A CA 1
ATOM 912 C C . LEU A 1 113 ? 12.854 -2.304 -2.341 1.00 94.00 113 LEU A C 1
ATOM 914 O O . LEU A 1 113 ? 13.703 -2.029 -3.183 1.00 94.00 113 LEU A O 1
ATOM 918 N N . GLY A 1 114 ? 13.089 -3.116 -1.308 1.00 93.75 114 GLY A N 1
ATOM 919 C CA . GLY A 1 114 ? 14.390 -3.730 -1.025 1.00 93.75 114 GLY A CA 1
ATOM 920 C C . GLY A 1 114 ? 14.827 -4.817 -2.014 1.00 93.75 114 GLY A C 1
ATOM 921 O O . GLY A 1 114 ? 15.990 -5.192 -2.021 1.00 93.75 114 GLY A O 1
ATOM 922 N N . GLU A 1 115 ? 13.944 -5.320 -2.886 1.00 91.94 115 GLU A N 1
ATOM 923 C CA . GLU A 1 115 ? 14.338 -6.252 -3.961 1.00 91.94 115 GLU A CA 1
ATOM 924 C C . GLU A 1 115 ? 15.243 -5.601 -5.023 1.00 91.94 115 GLU A C 1
ATOM 926 O O . GLU A 1 115 ? 15.823 -6.319 -5.836 1.00 91.94 115 GLU A O 1
ATOM 931 N N . TRP A 1 116 ? 15.331 -4.265 -5.044 1.00 78.38 116 TRP A N 1
ATOM 932 C CA . TRP A 1 116 ? 16.158 -3.489 -5.980 1.00 78.38 116 TRP A CA 1
ATOM 933 C C . TRP A 1 116 ? 17.312 -2.729 -5.320 1.00 78.38 116 TRP A C 1
ATOM 935 O O . TRP A 1 116 ? 17.995 -1.975 -6.016 1.00 78.38 116 TRP A O 1
ATOM 945 N N . GLU A 1 117 ? 17.524 -2.910 -4.014 1.00 57.72 117 GLU A N 1
ATOM 946 C CA . GLU A 1 117 ? 18.755 -2.478 -3.329 1.00 57.72 117 GLU A CA 1
ATOM 947 C C . GLU A 1 117 ? 19.909 -3.452 -3.608 1.00 57.72 117 GLU A C 1
ATOM 949 O O . GLU A 1 117 ? 21.039 -2.957 -3.831 1.00 57.72 117 GLU A O 1
#

Radius of gyration: 19.47 Å; chains: 1; bounding box: 54×38×40 Å

Secondary structure (DSSP, 8-state):
-------------S-------------------TT---GGG-TTTSHHHHHHHHHHHH--S-HHHHHHHHHHHHHHHHHHHHHHHHHHTT-HHHHHHHHHHHHHHHHHHHHHHHTT-

Sequence (117 aa):
MDFACNVANPLINAPIRLYTPLKTGKLQLDIPANNISWPIALHKQCHVGNWVERAKKEQVFDASWVQKLDKVHLKMHELADEIFSIYQQGQVVEARDKLKEMQIVFDKMTNVLGEWE

Foldseek 3Di:
DDDDDDDDDDDPPDDPPDDDDDDDDDPDPDDDPPDPPVQLLDLCNDPLNVVLVVCCVVVPDDPVLSVQLSVLSNVLSVLVVVLVVCVVVVVPVVSVVSVVVNVVSVVSNVVSVVVVD

pLDDT: mean 75.02, std 25.75, range [31.41, 98.12]